Protein AF-A0A3N5MQW0-F1 (afdb_monomer_lite)

Secondary structure (DSSP, 8-state):
---SHHHHHHHHHHHHHHHH-----PPPP----------B-HHHHHHHHHHHHHHHHHHHHHHHHHHHHHHHH-TTTSHHHHHHHHHHHHHHHHHHHHHHHH--PPB-

Foldseek 3Di:
DPDPPVVVVVVVVVVCVVVVPPPPPPDPDPDPPPCPLPAAAPVVLVVVLVVQLVVLVVVLVVQLVVLVVQCVVPVPPRPVVSVVSNVVSVVVSVVSVVCSVVDDGHHD

Radius of gyration: 25.12 Å; chains: 1; bounding box: 78×32×49 Å

Structure (mmCIF, N/CA/C/O backbone):
data_AF-A0A3N5MQW0-F1
#
_entry.id   AF-A0A3N5MQW0-F1
#
loop_
_atom_site.group_PDB
_atom_site.id
_atom_site.type_symbol
_atom_site.label_atom_id
_atom_site.label_alt_id
_atom_site.label_comp_id
_atom_site.label_asym_id
_atom_site.label_entity_id
_atom_site.label_seq_id
_atom_site.pdbx_PDB_ins_code
_atom_site.Cartn_x
_atom_site.Cartn_y
_atom_site.Cartn_z
_atom_site.occupancy
_atom_site.B_iso_or_equiv
_atom_site.auth_seq_id
_atom_site.auth_comp_id
_atom_site.auth_asym_id
_atom_site.auth_atom_id
_atom_site.pdbx_PDB_model_num
ATOM 1 N N . MET A 1 1 ? -61.235 23.399 14.041 1.00 55.72 1 MET A N 1
ATOM 2 C CA . MET A 1 1 ? -60.040 22.531 14.134 1.00 55.72 1 MET A CA 1
ATOM 3 C C . MET A 1 1 ? -59.918 21.768 12.822 1.00 55.72 1 MET A C 1
ATOM 5 O O . MET A 1 1 ? -60.395 20.651 12.758 1.00 55.72 1 MET A O 1
ATOM 9 N N . GLU A 1 2 ? -59.360 22.366 11.766 1.00 57.06 2 GLU A N 1
ATOM 10 C CA . GLU A 1 2 ? -59.259 21.715 10.439 1.00 57.06 2 GLU A CA 1
ATOM 11 C C . GLU A 1 2 ? -58.021 22.204 9.657 1.00 57.06 2 GLU A C 1
ATOM 13 O O . GLU A 1 2 ? -58.113 22.615 8.509 1.00 57.06 2 GLU A O 1
ATOM 18 N N . THR A 1 3 ? -56.837 22.232 10.281 1.00 57.06 3 THR A N 1
ATOM 19 C CA . THR A 1 3 ? -55.611 22.754 9.626 1.00 57.06 3 THR A CA 1
ATOM 20 C C . THR A 1 3 ? -54.410 21.803 9.647 1.00 57.06 3 THR A C 1
ATOM 22 O O . THR A 1 3 ? -53.332 22.177 9.200 1.00 57.06 3 THR A O 1
ATOM 25 N N . ILE A 1 4 ? -54.564 20.556 10.107 1.00 64.94 4 ILE A N 1
ATOM 26 C CA . ILE A 1 4 ? -53.433 19.613 10.266 1.00 64.94 4 ILE A CA 1
ATOM 27 C C . ILE A 1 4 ? -53.120 18.837 8.966 1.00 64.94 4 ILE A C 1
ATOM 29 O O . ILE A 1 4 ? -52.001 18.367 8.765 1.00 64.94 4 ILE A O 1
ATOM 33 N N . GLN A 1 5 ? -54.071 18.749 8.033 1.00 69.56 5 GLN A N 1
ATOM 34 C CA . GLN A 1 5 ? -53.950 17.925 6.823 1.00 69.56 5 GLN A CA 1
ATOM 35 C C . GLN A 1 5 ? -52.863 18.339 5.800 1.00 69.56 5 GLN A C 1
ATOM 37 O O . GLN A 1 5 ? -52.209 17.437 5.272 1.00 69.56 5 GLN A O 1
ATOM 42 N N . PRO A 1 6 ? -52.595 19.630 5.508 1.00 75.81 6 PRO A N 1
ATOM 43 C CA . PRO A 1 6 ? -51.610 19.978 4.479 1.00 75.81 6 PRO A CA 1
ATOM 44 C C . PRO A 1 6 ? -50.161 19.756 4.941 1.00 75.81 6 PRO A C 1
ATOM 46 O O . PRO A 1 6 ? -49.291 19.466 4.120 1.00 75.81 6 PRO A O 1
ATOM 49 N N . LEU A 1 7 ? -49.896 19.835 6.251 1.00 77.81 7 LEU A N 1
ATOM 50 C CA . LEU A 1 7 ? -48.544 19.710 6.802 1.00 77.81 7 LEU A CA 1
ATOM 51 C C . LEU A 1 7 ? -48.008 18.273 6.696 1.00 77.81 7 LEU A C 1
ATOM 53 O O . LEU A 1 7 ? -46.840 18.072 6.367 1.00 77.81 7 LEU A O 1
ATOM 57 N N . MET A 1 8 ? -48.865 17.267 6.913 1.00 76.56 8 MET A N 1
ATOM 58 C CA . MET A 1 8 ? -48.467 15.862 6.760 1.00 76.56 8 MET A CA 1
ATOM 59 C C . MET A 1 8 ? -48.152 15.499 5.305 1.00 76.56 8 MET A C 1
ATOM 61 O O . MET A 1 8 ? -47.196 14.766 5.060 1.00 76.56 8 MET A O 1
ATOM 65 N N . LEU A 1 9 ? -48.890 16.045 4.332 1.00 78.31 9 LEU A N 1
ATOM 66 C CA . LEU A 1 9 ? -48.636 15.770 2.913 1.00 78.31 9 LEU A CA 1
ATOM 67 C C . LEU A 1 9 ? -47.280 16.340 2.453 1.00 78.31 9 LEU A C 1
ATOM 69 O O . LEU A 1 9 ? -46.556 15.710 1.679 1.00 78.31 9 LEU A O 1
ATOM 73 N N . LEU A 1 10 ? -46.914 17.514 2.976 1.00 81.31 10 LEU A N 1
ATOM 74 C CA . LEU A 1 10 ? -45.632 18.172 2.711 1.00 81.31 10 LEU A CA 1
ATOM 75 C C . LEU A 1 10 ? -44.450 17.393 3.306 1.00 81.31 10 LEU A C 1
ATOM 77 O O . LEU A 1 10 ? -43.430 17.221 2.647 1.00 81.31 10 LEU A O 1
ATOM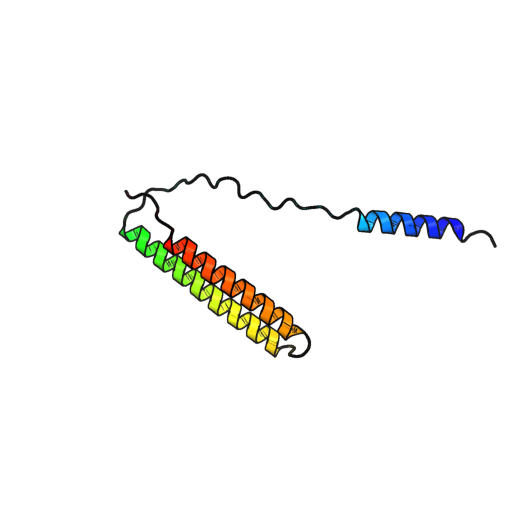 81 N N . LEU A 1 11 ? -44.595 16.853 4.518 1.00 80.88 11 LEU A N 1
ATOM 82 C CA . LEU A 1 11 ? -43.540 16.057 5.154 1.00 80.88 11 LEU A CA 1
ATOM 83 C C . LEU A 1 11 ? -43.304 14.711 4.453 1.00 80.88 11 LEU A C 1
ATOM 85 O O . LEU A 1 11 ? -42.153 14.291 4.310 1.00 80.88 11 LEU A O 1
ATOM 89 N N . VAL A 1 12 ? -44.362 14.052 3.969 1.00 80.56 12 VAL A N 1
ATOM 90 C CA . VAL A 1 12 ? -44.254 12.774 3.237 1.00 80.56 12 VAL A CA 1
ATOM 91 C C . VAL A 1 12 ? -43.605 12.968 1.862 1.00 80.56 12 VAL A C 1
ATOM 93 O O . VAL 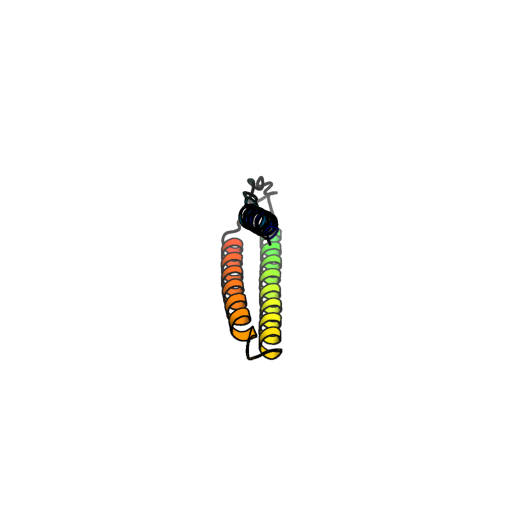A 1 12 ? -42.757 12.180 1.448 1.00 80.56 12 VAL A O 1
ATOM 96 N N . THR A 1 13 ? -43.943 14.050 1.160 1.00 77.56 13 THR A N 1
ATOM 97 C CA . THR A 1 13 ? -43.326 14.364 -0.140 1.00 77.56 13 THR A CA 1
ATOM 98 C C . THR A 1 13 ? -41.855 14.764 -0.006 1.00 77.56 13 THR A C 1
ATOM 100 O O . THR A 1 13 ? -41.030 14.321 -0.807 1.00 77.56 13 THR A O 1
ATOM 103 N N . LEU A 1 14 ? -41.493 15.514 1.041 1.00 77.31 14 LEU A N 1
ATOM 104 C CA . LEU A 1 14 ? -40.100 15.884 1.308 1.00 77.31 14 LEU A CA 1
ATOM 105 C C . LEU A 1 14 ? -39.231 14.665 1.668 1.00 77.31 14 LEU A C 1
ATOM 107 O O . LEU A 1 14 ? -38.088 14.562 1.228 1.00 77.31 14 LEU A O 1
ATOM 111 N N . SER A 1 15 ? -39.777 13.716 2.433 1.00 74.69 15 SER A N 1
ATOM 112 C CA . SER A 1 15 ? -39.059 12.490 2.807 1.00 74.69 15 SER A CA 1
ATOM 113 C C . SER A 1 15 ? -38.868 11.535 1.622 1.00 74.69 15 SER A C 1
ATOM 115 O O . SER A 1 15 ? -37.798 10.941 1.495 1.00 74.69 15 SER A O 1
ATOM 117 N N . LEU A 1 16 ? -39.821 11.458 0.687 1.00 71.62 16 LEU A N 1
ATOM 118 C CA . LEU A 1 16 ? -39.657 10.690 -0.557 1.00 71.62 16 LEU A CA 1
ATOM 119 C C . LEU A 1 16 ? -38.581 11.280 -1.489 1.00 71.62 16 LEU A C 1
ATOM 121 O O . LEU A 1 16 ? -37.829 10.522 -2.103 1.00 71.62 16 LEU A O 1
ATOM 125 N N . LEU A 1 17 ? -38.446 12.610 -1.552 1.00 70.06 17 LEU A N 1
ATOM 126 C CA . LEU A 1 17 ? -37.388 13.276 -2.327 1.00 70.06 17 LEU A CA 1
ATOM 127 C C . LEU A 1 17 ? -35.985 13.048 -1.741 1.00 70.06 17 LEU A C 1
ATOM 129 O O . LEU A 1 17 ? -35.026 12.896 -2.497 1.00 70.06 17 LEU A O 1
ATOM 133 N N . LEU A 1 18 ? -35.860 12.967 -0.413 1.00 68.19 18 LEU A N 1
ATOM 134 C CA . LEU A 1 18 ? -34.578 12.709 0.254 1.00 68.19 18 LEU A CA 1
ATOM 135 C C . LEU A 1 18 ? -34.114 11.249 0.124 1.00 68.19 18 LEU A C 1
ATOM 137 O O . LEU A 1 18 ? -32.913 10.998 0.091 1.00 68.19 18 LEU A O 1
ATOM 141 N N . ILE A 1 19 ? -35.039 10.289 0.007 1.00 67.25 19 ILE A N 1
ATOM 142 C CA . ILE A 1 19 ? -34.703 8.861 -0.135 1.00 67.25 19 ILE A CA 1
ATOM 143 C C . ILE A 1 19 ? -34.471 8.483 -1.612 1.00 67.25 19 ILE A C 1
ATOM 145 O O . ILE A 1 19 ? -33.595 7.672 -1.915 1.00 67.25 19 ILE A O 1
ATOM 149 N N . GLY A 1 20 ? -35.198 9.103 -2.552 1.00 58.72 20 GLY A N 1
ATOM 150 C CA . GLY A 1 20 ? -35.062 8.841 -3.993 1.00 58.72 20 GLY A CA 1
ATOM 151 C C . GLY A 1 20 ? -33.796 9.419 -4.645 1.00 58.72 20 GLY A C 1
ATOM 152 O O . GLY A 1 20 ? -33.433 9.013 -5.745 1.00 58.72 20 GLY A O 1
ATOM 153 N N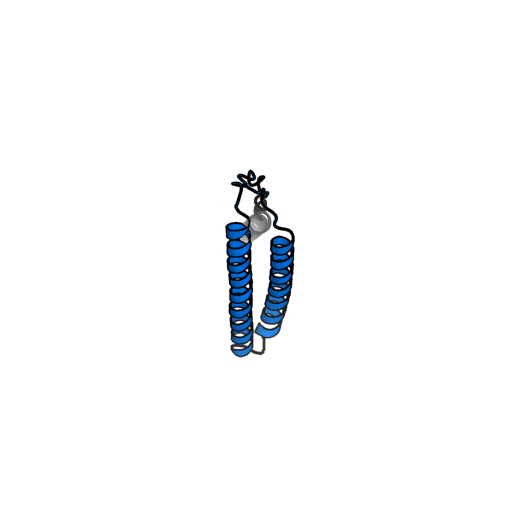 . GLY A 1 21 ? -33.096 10.334 -3.969 1.00 59.56 21 GLY A N 1
ATOM 154 C CA . GLY A 1 21 ? -31.894 11.015 -4.462 1.00 59.56 21 GLY A CA 1
ATOM 155 C C . GLY A 1 21 ? -30.583 10.247 -4.276 1.00 59.56 21 GLY A C 1
ATOM 156 O O . GLY A 1 21 ? -29.533 10.870 -4.136 1.00 59.56 21 GLY A O 1
ATOM 157 N N . SER A 1 22 ? -30.607 8.912 -4.254 1.00 63.72 22 SER A N 1
ATOM 158 C CA . SER A 1 22 ? -29.375 8.117 -4.296 1.00 63.72 22 SER A CA 1
ATOM 159 C C . SER A 1 22 ? -28.786 8.201 -5.702 1.00 63.72 22 SER A C 1
ATOM 161 O O . SER A 1 22 ? -29.045 7.356 -6.556 1.00 63.72 22 SER A O 1
ATOM 163 N N . ILE A 1 23 ? -28.024 9.264 -5.963 1.00 67.62 23 ILE A N 1
ATOM 164 C CA . ILE A 1 23 ? -27.224 9.407 -7.176 1.00 67.62 23 ILE A CA 1
ATOM 165 C C . ILE A 1 23 ? -26.231 8.245 -7.152 1.00 67.62 23 ILE A C 1
ATOM 167 O O . ILE A 1 23 ? -25.240 8.268 -6.424 1.00 67.62 23 ILE A O 1
ATOM 171 N N . VAL A 1 24 ? -26.521 7.191 -7.911 1.00 68.44 24 VAL A N 1
ATOM 172 C CA . VAL A 1 24 ? -25.561 6.132 -8.205 1.00 68.44 24 VAL A CA 1
ATOM 173 C C . VAL A 1 24 ? -24.484 6.802 -9.039 1.00 68.44 24 VAL A C 1
ATOM 175 O O . VAL A 1 24 ? -24.662 6.986 -10.238 1.00 68.44 24 VAL A O 1
ATOM 178 N N . TRP A 1 25 ? -23.403 7.252 -8.404 1.00 75.44 25 TRP A N 1
ATOM 179 C CA . TRP A 1 25 ? -22.222 7.696 -9.132 1.00 75.44 25 TRP A CA 1
ATOM 180 C C . TRP A 1 25 ? -21.669 6.440 -9.799 1.00 75.44 25 TRP A C 1
ATOM 182 O O . TRP A 1 25 ? -21.203 5.546 -9.084 1.00 75.44 25 TRP A O 1
ATOM 192 N N . PRO A 1 26 ? -21.774 6.294 -11.134 1.00 70.81 26 PRO A N 1
ATOM 193 C CA . PRO A 1 26 ? -21.151 5.163 -11.785 1.00 70.81 26 PRO A CA 1
ATOM 194 C C . PRO A 1 26 ? -19.661 5.270 -11.479 1.00 70.81 26 PRO A C 1
ATOM 196 O O . PRO A 1 26 ? -19.034 6.287 -11.784 1.00 70.81 26 PRO A O 1
ATOM 199 N N . ALA A 1 27 ? -19.106 4.246 -10.827 1.00 69.44 27 ALA A N 1
ATOM 200 C CA . ALA A 1 27 ? -17.667 4.159 -10.654 1.00 69.44 27 ALA A CA 1
ATOM 201 C C . ALA A 1 27 ? -17.043 4.351 -12.044 1.00 69.44 27 ALA A C 1
ATOM 203 O O . ALA A 1 27 ? -17.508 3.697 -12.990 1.00 69.44 27 ALA A O 1
ATOM 204 N N . PRO A 1 28 ? -16.071 5.267 -12.207 1.00 69.44 28 PRO A N 1
ATOM 205 C CA . PRO A 1 28 ? -15.432 5.458 -13.493 1.00 69.44 28 PRO A CA 1
ATOM 206 C C . PRO A 1 28 ? -14.935 4.089 -13.937 1.00 69.44 28 PRO A C 1
ATOM 208 O O . PRO A 1 28 ? -14.136 3.452 -13.246 1.00 69.44 28 PRO A O 1
ATOM 211 N N . LYS A 1 29 ? -15.467 3.592 -15.060 1.00 60.44 29 LYS A N 1
ATOM 212 C CA . LYS A 1 29 ? -14.866 2.441 -15.725 1.00 60.44 29 LYS A CA 1
ATOM 213 C C . LYS A 1 29 ? -13.428 2.874 -15.954 1.00 60.44 29 LYS A C 1
ATOM 215 O O . LYS A 1 29 ? -13.238 3.944 -16.529 1.00 60.44 29 LYS A O 1
ATOM 220 N N . MET A 1 30 ? -12.454 2.126 -15.431 1.00 58.53 30 MET A N 1
ATOM 221 C CA . MET A 1 30 ? -11.057 2.314 -15.809 1.00 58.53 30 MET A CA 1
ATOM 222 C C . MET A 1 30 ? -11.030 2.148 -17.326 1.00 58.53 30 MET A C 1
ATOM 224 O O . MET A 1 30 ? -11.025 1.031 -17.834 1.00 58.53 30 MET A O 1
ATOM 228 N N . THR A 1 31 ? -11.178 3.262 -18.039 1.00 53.88 31 THR A N 1
ATOM 229 C CA . THR A 1 31 ? -11.003 3.359 -19.478 1.00 53.88 31 THR A CA 1
ATOM 230 C C . THR A 1 31 ? -9.637 2.781 -19.735 1.00 53.88 31 THR A C 1
ATOM 232 O O . THR A 1 31 ? -8.716 3.175 -19.014 1.00 53.88 31 THR A O 1
ATOM 235 N N . ASP A 1 32 ? -9.542 1.842 -20.679 1.00 53.81 32 ASP A N 1
ATOM 236 C CA . ASP A 1 32 ? -8.286 1.281 -21.166 1.00 53.81 32 ASP A CA 1
ATOM 237 C C . ASP A 1 32 ? -7.228 2.378 -21.131 1.00 53.81 32 ASP A C 1
ATOM 239 O O . ASP A 1 32 ? -7.252 3.304 -21.946 1.00 53.81 32 ASP A O 1
ATOM 243 N N . TYR A 1 33 ? -6.362 2.338 -20.113 1.00 56.28 33 TYR A N 1
ATOM 244 C CA . TYR A 1 33 ? -5.183 3.177 -20.079 1.00 56.28 33 TYR A CA 1
ATOM 245 C C . TYR A 1 33 ? -4.395 2.662 -21.260 1.00 56.28 33 TYR A C 1
ATOM 247 O O . TYR A 1 33 ? -3.754 1.617 -21.153 1.00 56.28 33 TYR A O 1
ATOM 255 N N . ALA A 1 34 ? -4.565 3.330 -22.405 1.00 49.44 34 ALA A N 1
ATOM 256 C CA . ALA A 1 34 ? -3.842 3.047 -23.620 1.00 49.44 34 ALA A CA 1
ATOM 257 C C . ALA A 1 34 ? -2.391 2.906 -23.190 1.00 49.44 34 ALA A C 1
ATOM 259 O O . ALA A 1 34 ? -1.776 3.849 -22.686 1.00 49.44 34 ALA A O 1
ATOM 260 N N . TYR A 1 35 ? -1.937 1.662 -23.256 1.00 59.00 35 TYR A N 1
ATOM 261 C CA . TYR A 1 35 ? -0.640 1.189 -22.842 1.00 59.00 35 TYR A CA 1
ATOM 262 C C . TYR A 1 35 ? 0.359 1.821 -23.806 1.00 59.00 35 TYR A C 1
ATOM 264 O O . TYR A 1 35 ? 0.862 1.179 -24.720 1.00 59.00 35 TYR A O 1
ATOM 272 N N . TYR A 1 36 ? 0.637 3.114 -23.630 1.00 54.00 36 TYR A N 1
ATOM 273 C CA . TYR A 1 36 ? 1.859 3.737 -24.106 1.00 54.00 36 TYR A CA 1
ATOM 274 C C . TYR A 1 36 ? 2.967 3.187 -23.221 1.00 54.00 36 TYR A C 1
ATOM 276 O O . TYR A 1 36 ? 3.562 3.890 -22.406 1.00 54.00 36 TYR A O 1
ATOM 284 N N . ALA A 1 37 ? 3.192 1.879 -23.317 1.00 66.00 37 ALA A N 1
ATOM 285 C CA . ALA A 1 37 ? 4.379 1.280 -22.781 1.00 66.00 37 ALA A CA 1
ATOM 286 C C . ALA A 1 37 ? 5.498 1.716 -23.701 1.00 66.00 37 ALA A C 1
ATOM 288 O O . ALA A 1 37 ? 5.859 1.050 -24.670 1.00 66.00 37 ALA A O 1
ATOM 289 N N . GLN A 1 38 ? 5.990 2.910 -23.397 1.00 82.94 38 GLN A N 1
ATOM 290 C CA . GLN A 1 38 ? 7.327 3.309 -23.743 1.00 82.94 38 GLN A CA 1
ATOM 291 C C . GLN A 1 38 ? 8.214 2.101 -23.444 1.00 82.94 38 GLN A C 1
ATOM 293 O O . GLN A 1 38 ? 8.197 1.583 -22.320 1.00 82.94 38 GLN A O 1
ATOM 298 N N . CYS A 1 39 ? 8.904 1.598 -24.468 1.00 88.69 39 CYS A N 1
ATOM 299 C CA . CYS A 1 39 ? 9.871 0.545 -24.236 1.00 88.69 39 CYS A CA 1
ATOM 300 C C . CYS A 1 39 ? 10.893 1.051 -23.207 1.00 88.69 39 CYS A C 1
ATOM 302 O O . CYS A 1 39 ? 11.121 2.260 -23.074 1.00 88.69 39 CYS A O 1
ATOM 304 N N . MET A 1 40 ? 11.468 0.139 -22.435 1.00 92.69 40 MET A N 1
ATOM 305 C CA . MET A 1 40 ? 12.331 0.495 -21.319 1.00 92.69 40 MET A CA 1
ATOM 306 C C . MET A 1 40 ? 13.574 -0.380 -21.311 1.00 92.69 40 MET A C 1
ATOM 308 O O . MET A 1 40 ? 13.488 -1.582 -21.562 1.00 92.69 40 MET A O 1
ATOM 312 N N . SER A 1 41 ? 14.727 0.209 -20.990 1.00 94.81 41 SER A N 1
ATOM 313 C CA . SER A 1 41 ? 15.935 -0.581 -20.773 1.00 94.81 41 SER A CA 1
ATOM 314 C C . SER A 1 41 ? 15.762 -1.485 -19.538 1.00 94.81 41 SER A C 1
ATOM 316 O O . SER A 1 41 ? 14.993 -1.158 -18.623 1.00 94.81 41 SER A O 1
ATOM 318 N N . PRO A 1 42 ? 16.480 -2.620 -19.463 1.00 93.94 42 PRO A N 1
ATOM 319 C CA . PRO A 1 42 ? 16.444 -3.484 -18.286 1.00 93.94 42 PRO A CA 1
ATOM 320 C C . PRO A 1 42 ? 16.799 -2.745 -16.987 1.00 93.94 42 PRO A C 1
ATOM 322 O O . PRO A 1 42 ? 16.158 -2.984 -15.970 1.00 93.94 42 PRO A O 1
ATOM 325 N N . GLU A 1 43 ? 17.767 -1.826 -17.038 1.00 95.88 43 GLU A N 1
ATOM 326 C CA . GLU A 1 43 ? 18.220 -1.025 -15.894 1.00 95.88 43 GLU A CA 1
ATOM 327 C C . GLU A 1 43 ? 17.113 -0.099 -15.377 1.00 95.88 43 GLU A C 1
ATOM 329 O O . GLU A 1 43 ? 16.714 -0.200 -14.219 1.00 95.88 43 GLU A O 1
ATOM 334 N N . THR A 1 44 ? 16.512 0.715 -16.253 1.00 94.88 44 THR A N 1
ATOM 335 C CA . THR A 1 44 ? 15.421 1.625 -15.865 1.00 94.88 44 THR A CA 1
ATOM 336 C C . THR A 1 44 ? 14.208 0.864 -15.325 1.00 94.88 44 THR A C 1
ATOM 338 O O . THR A 1 44 ? 13.522 1.344 -14.419 1.00 94.88 44 THR A O 1
ATOM 341 N N . ARG A 1 45 ? 13.944 -0.342 -15.845 1.00 93.44 45 ARG A N 1
ATOM 342 C CA . ARG A 1 45 ? 12.869 -1.207 -15.346 1.00 93.44 45 ARG A CA 1
ATOM 343 C C . ARG A 1 45 ? 13.121 -1.651 -13.908 1.00 93.44 45 ARG A C 1
ATOM 345 O O . ARG A 1 45 ? 12.192 -1.612 -13.101 1.00 93.44 45 ARG A O 1
ATOM 352 N N . GLU A 1 46 ? 14.335 -2.082 -13.582 1.00 94.75 46 GLU A N 1
ATOM 353 C CA . GLU A 1 46 ? 14.663 -2.480 -12.210 1.00 94.75 46 GLU A CA 1
ATOM 354 C C . GLU A 1 46 ? 14.649 -1.283 -11.251 1.00 94.75 46 GLU A C 1
ATOM 356 O O . GLU A 1 46 ? 14.052 -1.383 -10.175 1.00 94.75 46 GLU A O 1
ATOM 361 N N . ASP A 1 47 ? 15.180 -0.133 -11.671 1.00 96.44 47 ASP A N 1
ATOM 362 C CA . ASP A 1 47 ? 15.169 1.100 -10.876 1.00 96.44 47 ASP A CA 1
ATOM 363 C C . ASP A 1 47 ? 13.744 1.550 -10.538 1.00 96.44 47 ASP A C 1
ATOM 365 O O . ASP A 1 47 ? 13.409 1.787 -9.373 1.00 96.44 47 ASP A O 1
ATOM 369 N N . LEU A 1 48 ? 12.855 1.605 -11.534 1.00 95.56 48 LEU A N 1
ATOM 370 C CA . LEU A 1 48 ? 11.456 1.961 -11.299 1.00 95.56 48 LEU A CA 1
ATOM 371 C C . LEU A 1 48 ? 10.746 0.937 -10.418 1.00 95.56 48 LEU A C 1
ATOM 373 O O . LEU A 1 48 ? 9.951 1.320 -9.557 1.00 95.56 48 LEU A O 1
ATOM 377 N N . ARG A 1 49 ? 11.039 -0.359 -10.576 1.00 95.31 49 ARG A N 1
ATOM 378 C CA . ARG A 1 49 ? 10.481 -1.387 -9.691 1.00 95.31 49 ARG A CA 1
ATOM 379 C C . ARG A 1 49 ? 10.927 -1.167 -8.245 1.00 95.31 49 ARG A C 1
ATOM 381 O O . ARG A 1 49 ? 10.094 -1.292 -7.345 1.00 95.31 49 ARG A O 1
ATOM 388 N N . ALA A 1 50 ? 12.190 -0.814 -8.011 1.00 97.50 50 ALA A N 1
ATOM 389 C CA . ALA A 1 50 ? 12.702 -0.499 -6.680 1.00 97.50 50 ALA A CA 1
ATOM 390 C C . ALA A 1 50 ? 12.000 0.730 -6.076 1.00 97.50 50 ALA A C 1
ATOM 392 O O . ALA A 1 50 ? 11.482 0.648 -4.960 1.00 97.50 50 ALA A O 1
ATOM 393 N N . VAL A 1 51 ? 11.887 1.826 -6.836 1.00 98.12 51 VAL A N 1
ATOM 394 C CA . VAL A 1 51 ? 11.198 3.056 -6.402 1.00 98.12 51 VAL A CA 1
ATOM 395 C C . VAL A 1 51 ? 9.730 2.788 -6.064 1.00 98.12 51 VAL A C 1
ATOM 397 O O . VAL A 1 51 ? 9.246 3.206 -5.011 1.00 98.12 51 VAL A O 1
ATOM 400 N N . MET A 1 52 ? 9.012 2.052 -6.918 1.00 97.81 52 MET A N 1
ATOM 401 C CA . MET A 1 52 ? 7.603 1.730 -6.682 1.00 97.81 52 MET A CA 1
ATOM 402 C C . MET A 1 52 ? 7.412 0.850 -5.444 1.00 97.81 52 MET A C 1
ATOM 404 O O . MET A 1 52 ? 6.501 1.099 -4.651 1.00 97.81 52 MET A O 1
ATOM 408 N N . ARG A 1 53 ? 8.272 -0.157 -5.237 1.00 98.12 53 ARG A N 1
ATOM 409 C CA . ARG A 1 53 ? 8.227 -0.989 -4.025 1.00 98.12 53 ARG A CA 1
ATOM 410 C C . ARG A 1 53 ? 8.458 -0.161 -2.771 1.00 98.12 53 ARG A C 1
ATOM 412 O O . ARG A 1 53 ? 7.720 -0.331 -1.803 1.00 98.12 53 ARG A O 1
ATOM 419 N N . GLU A 1 54 ? 9.431 0.745 -2.789 1.00 98.50 54 GLU A N 1
ATOM 420 C CA . GLU A 1 54 ? 9.686 1.601 -1.634 1.00 98.50 54 GLU A CA 1
ATOM 421 C C . GLU A 1 54 ? 8.506 2.534 -1.348 1.00 98.50 54 GLU A C 1
ATOM 423 O O . GLU A 1 54 ? 8.079 2.654 -0.201 1.00 98.50 54 GLU A O 1
ATOM 428 N N . GLY A 1 55 ? 7.883 3.105 -2.383 1.00 98.38 55 GLY A N 1
ATOM 429 C CA . GLY A 1 55 ? 6.662 3.900 -2.227 1.00 98.38 55 GLY A CA 1
ATOM 430 C C . GLY A 1 55 ? 5.511 3.118 -1.578 1.00 98.38 55 GLY A C 1
ATOM 431 O O . GLY A 1 55 ? 4.834 3.628 -0.677 1.00 98.38 55 GLY A O 1
ATOM 432 N N . VAL A 1 56 ? 5.312 1.859 -1.982 1.00 98.50 56 VAL A N 1
ATOM 433 C CA . VAL A 1 56 ? 4.312 0.955 -1.386 1.00 98.50 56 VAL A CA 1
ATOM 434 C C . VAL A 1 56 ? 4.654 0.642 0.079 1.00 98.50 56 VAL A C 1
ATOM 436 O O . VAL A 1 56 ? 3.778 0.730 0.945 1.00 98.50 56 VAL A O 1
ATOM 439 N N . ASN A 1 57 ? 5.923 0.357 0.385 1.00 98.50 57 ASN A N 1
ATOM 440 C CA . ASN A 1 57 ? 6.400 0.108 1.749 1.00 98.50 57 ASN A CA 1
ATOM 441 C C . ASN A 1 57 ? 6.187 1.320 2.660 1.00 98.50 57 ASN A C 1
ATOM 443 O O . ASN A 1 57 ? 5.628 1.191 3.753 1.00 98.50 57 ASN A O 1
ATOM 447 N N . GLN A 1 58 ? 6.604 2.505 2.214 1.00 98.62 58 GLN A N 1
ATOM 448 C CA . GLN A 1 58 ? 6.467 3.736 2.983 1.00 98.62 58 GLN A CA 1
ATOM 449 C C . GLN A 1 58 ? 4.994 4.079 3.226 1.00 98.62 58 GLN A C 1
ATOM 451 O O . GLN A 1 58 ? 4.617 4.467 4.333 1.00 98.62 58 GLN A O 1
ATOM 456 N N . SER A 1 59 ? 4.136 3.867 2.226 1.00 98.44 59 SER A N 1
ATOM 457 C CA . SER A 1 59 ? 2.691 4.074 2.360 1.00 98.44 59 SER A CA 1
ATOM 458 C C . SER A 1 59 ? 2.074 3.145 3.407 1.00 98.44 59 SER A C 1
ATOM 460 O O . SER A 1 59 ? 1.269 3.598 4.225 1.00 98.44 59 SER A O 1
ATOM 462 N N . MET A 1 60 ? 2.485 1.873 3.438 1.00 98.56 60 MET A N 1
ATOM 463 C CA . MET A 1 60 ? 2.025 0.908 4.440 1.00 98.56 60 MET A CA 1
ATOM 464 C C . MET A 1 60 ? 2.478 1.291 5.855 1.00 98.56 60 MET A C 1
ATOM 466 O O . MET A 1 60 ? 1.662 1.291 6.779 1.00 98.56 60 MET A O 1
ATOM 470 N N . LYS A 1 61 ? 3.748 1.690 6.028 1.00 98.69 61 LYS A N 1
ATOM 471 C CA . LYS A 1 61 ? 4.280 2.188 7.312 1.00 98.69 61 LYS A CA 1
ATOM 472 C C . LYS A 1 61 ? 3.483 3.399 7.805 1.00 98.69 61 LYS A C 1
ATOM 474 O O . LYS A 1 61 ? 2.964 3.387 8.920 1.00 98.69 61 LYS A O 1
ATOM 479 N N . ASN A 1 62 ? 3.303 4.402 6.943 1.00 98.56 62 ASN A N 1
ATOM 480 C CA . ASN A 1 62 ? 2.558 5.622 7.260 1.00 98.56 62 ASN A CA 1
ATOM 481 C C . ASN A 1 62 ? 1.087 5.337 7.601 1.00 98.56 62 ASN A C 1
ATOM 483 O O . ASN A 1 62 ? 0.506 5.974 8.477 1.00 98.56 62 ASN A O 1
ATOM 487 N N . HIS A 1 63 ? 0.442 4.407 6.894 1.00 98.38 63 HIS A N 1
ATOM 488 C CA . HIS A 1 63 ? -0.940 4.039 7.193 1.00 98.38 63 HIS A CA 1
ATOM 489 C C . HIS A 1 63 ? -1.058 3.291 8.525 1.00 98.38 63 HIS A C 1
ATOM 491 O O . HIS A 1 63 ? -1.948 3.601 9.314 1.00 98.38 63 HIS A O 1
ATOM 497 N N . THR A 1 64 ? -0.125 2.380 8.805 1.00 98.44 64 THR A N 1
ATOM 498 C CA . THR A 1 64 ? -0.069 1.633 10.070 1.00 98.44 64 THR A CA 1
ATOM 499 C C . THR A 1 64 ? 0.066 2.576 11.264 1.00 98.44 64 THR A C 1
ATOM 501 O O . THR A 1 64 ? -0.708 2.461 12.213 1.00 98.44 64 THR A O 1
ATOM 504 N N . GLY A 1 65 ? 0.973 3.558 11.185 1.00 98.12 65 GLY A N 1
ATOM 505 C CA . GLY A 1 65 ? 1.126 4.587 12.220 1.00 98.12 65 GLY A CA 1
ATOM 506 C C . GLY A 1 65 ? -0.181 5.338 12.492 1.00 98.12 65 GLY A C 1
ATOM 507 O O . GLY A 1 65 ? -0.627 5.405 13.633 1.00 98.12 65 GLY A O 1
ATOM 508 N N . ARG A 1 66 ? -0.873 5.787 11.436 1.00 97.88 66 ARG A N 1
ATOM 509 C CA . ARG A 1 66 ? -2.169 6.478 11.569 1.00 97.88 66 ARG A CA 1
ATOM 510 C C . ARG A 1 66 ? -3.259 5.609 12.199 1.00 97.88 66 ARG A C 1
ATOM 512 O O . ARG A 1 66 ? -4.060 6.112 12.980 1.00 97.88 66 ARG A O 1
ATOM 519 N N . MET A 1 67 ? -3.332 4.320 11.859 1.00 97.75 67 MET A N 1
ATOM 520 C CA . MET A 1 67 ? -4.327 3.418 12.458 1.00 97.75 67 MET A CA 1
ATOM 521 C C . MET A 1 67 ? -4.048 3.178 13.942 1.00 97.75 67 MET A C 1
ATOM 523 O O . MET A 1 67 ? -4.983 3.176 14.741 1.00 97.75 67 MET A O 1
ATOM 527 N N . PHE A 1 68 ? -2.774 3.041 14.313 1.00 97.06 68 PHE A N 1
ATOM 528 C CA . PHE A 1 68 ? -2.362 2.941 15.709 1.00 97.06 68 PHE A CA 1
ATOM 529 C C . PHE A 1 68 ? -2.704 4.214 16.497 1.00 97.06 68 PHE A C 1
ATOM 531 O O . PHE A 1 68 ? -3.342 4.134 17.543 1.00 97.06 68 PHE A O 1
ATOM 538 N N . GLU A 1 69 ? -2.366 5.394 15.972 1.00 96.88 69 GLU A N 1
ATOM 539 C CA . GLU A 1 69 ? -2.709 6.683 16.589 1.00 96.88 69 GLU A CA 1
ATOM 540 C C . GLU A 1 69 ? -4.223 6.860 16.767 1.00 96.88 69 GLU A C 1
ATOM 542 O O . GLU A 1 69 ? -4.677 7.299 17.825 1.00 96.88 69 GLU A O 1
ATOM 547 N N . ASN A 1 70 ? -5.017 6.483 15.759 1.00 93.25 70 ASN A N 1
ATOM 548 C CA . ASN A 1 70 ? -6.477 6.543 15.832 1.00 93.25 70 ASN A CA 1
ATOM 549 C C . ASN A 1 70 ? -7.037 5.634 16.927 1.00 93.25 70 ASN A C 1
ATOM 551 O O . ASN A 1 70 ? -7.939 6.053 17.647 1.00 93.25 70 ASN A O 1
ATOM 555 N N . TRP A 1 71 ? -6.500 4.418 17.064 1.00 95.62 71 TRP A N 1
ATOM 556 C CA . TRP A 1 71 ? -6.875 3.518 18.152 1.00 95.62 71 TRP A CA 1
ATOM 557 C C . TRP A 1 71 ? -6.539 4.147 19.506 1.00 95.62 71 TRP A C 1
ATOM 559 O O . TRP A 1 71 ? -7.396 4.222 20.381 1.00 95.62 71 TRP A O 1
ATOM 569 N N . MET A 1 72 ? -5.311 4.639 19.675 1.00 96.62 72 MET A N 1
ATOM 570 C CA . MET A 1 72 ? -4.845 5.208 20.943 1.00 96.62 72 MET A CA 1
ATOM 571 C C . MET A 1 72 ? -5.615 6.464 21.362 1.00 96.62 72 MET A C 1
ATOM 573 O O . MET A 1 72 ? -5.769 6.711 22.556 1.00 96.62 72 MET A O 1
ATOM 577 N N . ARG A 1 73 ? -6.098 7.259 20.400 1.00 96.62 73 ARG A N 1
ATOM 578 C CA . ARG A 1 73 ? -6.853 8.489 20.673 1.00 96.62 73 ARG A CA 1
ATOM 579 C C . ARG A 1 73 ? -8.211 8.222 21.329 1.00 96.62 73 ARG A C 1
ATOM 581 O O . ARG A 1 73 ? -8.639 9.028 22.147 1.00 96.62 73 ARG A O 1
ATOM 588 N N . ASP A 1 74 ? -8.886 7.140 20.956 1.00 95.19 74 ASP A N 1
ATOM 589 C CA . ASP A 1 74 ? -10.191 6.759 21.504 1.00 95.19 74 ASP A CA 1
ATOM 590 C C . ASP A 1 74 ? -10.318 5.224 21.485 1.00 95.19 74 ASP A C 1
ATOM 592 O O . ASP A 1 74 ? -10.790 4.633 20.508 1.00 95.19 74 ASP A O 1
ATOM 596 N N . PRO A 1 75 ? -9.860 4.557 22.559 1.00 93.00 75 PRO A N 1
ATOM 597 C CA . PRO A 1 75 ? -9.792 3.102 22.624 1.00 93.00 75 PRO A CA 1
ATOM 598 C C . PRO A 1 75 ? -11.163 2.433 22.787 1.00 93.00 75 PRO A C 1
ATOM 600 O O . PRO A 1 75 ? -11.229 1.207 22.773 1.00 93.00 75 PRO A O 1
ATOM 603 N N . THR A 1 76 ? -12.241 3.202 22.951 1.00 94.88 76 THR A N 1
ATOM 604 C CA . THR A 1 76 ? -13.605 2.686 23.107 1.00 94.88 76 THR A CA 1
ATOM 605 C C . THR A 1 76 ? -14.322 2.540 21.767 1.00 94.88 76 THR A C 1
ATOM 607 O O . THR A 1 76 ? -14.833 1.458 21.486 1.00 94.88 76 THR A O 1
ATOM 610 N N . ASP A 1 77 ? -14.279 3.559 20.898 1.00 91.06 77 ASP A N 1
ATOM 611 C CA . ASP A 1 77 ? -15.071 3.571 19.655 1.00 91.06 77 ASP A CA 1
ATOM 612 C C . ASP A 1 77 ? -14.238 3.448 18.365 1.00 91.06 77 ASP A C 1
ATOM 614 O O . ASP A 1 77 ? -14.776 3.146 17.293 1.00 91.06 77 ASP A O 1
ATOM 618 N N . G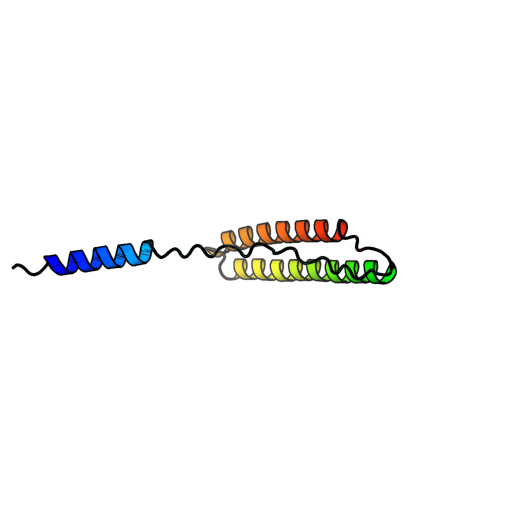LN A 1 78 ? -12.921 3.673 18.419 1.00 91.62 78 GLN A N 1
ATOM 619 C CA . GLN A 1 78 ? -12.043 3.600 17.242 1.00 91.62 78 GLN A CA 1
ATOM 620 C C . GLN A 1 78 ? -11.420 2.233 16.914 1.00 91.62 78 GLN A C 1
ATOM 622 O O . GLN A 1 78 ? -11.088 2.053 15.733 1.00 91.62 78 GLN A O 1
ATOM 627 N N . PRO A 1 79 ? -11.254 1.253 17.835 1.00 94.94 79 PRO A N 1
ATOM 628 C CA . PRO A 1 79 ? -10.559 0.003 17.513 1.00 94.94 79 PRO A CA 1
ATOM 629 C C . PRO A 1 79 ? -11.125 -0.717 16.289 1.00 94.94 79 PRO A C 1
ATOM 631 O O . PRO A 1 79 ? -10.375 -1.115 15.401 1.00 94.94 79 PRO A O 1
ATOM 634 N N . GLY A 1 80 ? -12.454 -0.815 16.173 1.00 94.12 80 GLY A N 1
ATOM 635 C CA . GLY A 1 80 ? -13.097 -1.480 15.035 1.00 94.12 80 GLY A CA 1
ATOM 636 C C . GLY A 1 80 ? -12.780 -0.818 13.686 1.00 94.12 80 GLY A C 1
ATOM 637 O O . GLY A 1 80 ? -12.520 -1.508 12.693 1.00 94.12 80 GLY A O 1
ATOM 638 N N . ARG A 1 81 ? -12.730 0.522 13.648 1.00 92.94 81 ARG A N 1
ATOM 639 C CA . ARG A 1 81 ? -12.358 1.285 12.444 1.00 92.94 81 ARG A CA 1
ATOM 640 C C . ARG A 1 81 ? -10.879 1.112 12.108 1.00 92.94 81 ARG A C 1
ATOM 642 O O . ARG A 1 81 ? -10.555 0.893 10.942 1.00 92.94 81 ARG A O 1
ATOM 649 N N . ALA A 1 82 ? -10.001 1.147 13.111 1.00 95.50 82 ALA A N 1
ATOM 650 C CA . ALA A 1 82 ? -8.568 0.924 12.930 1.00 95.50 82 ALA A CA 1
ATOM 651 C C . ALA A 1 82 ? -8.270 -0.491 12.402 1.00 95.50 82 ALA A C 1
ATOM 653 O O . ALA A 1 82 ? -7.510 -0.641 11.447 1.00 95.50 82 ALA A O 1
ATOM 654 N N . VAL A 1 83 ? -8.923 -1.522 12.953 1.00 96.56 83 VAL A N 1
ATOM 655 C CA . VAL A 1 83 ? -8.796 -2.915 12.489 1.00 96.56 83 VAL A CA 1
ATOM 656 C C . VAL A 1 83 ? -9.239 -3.054 11.034 1.00 96.56 83 VAL A C 1
ATOM 658 O O . VAL A 1 83 ? -8.499 -3.598 10.215 1.00 96.56 83 VAL A O 1
ATOM 661 N N . THR 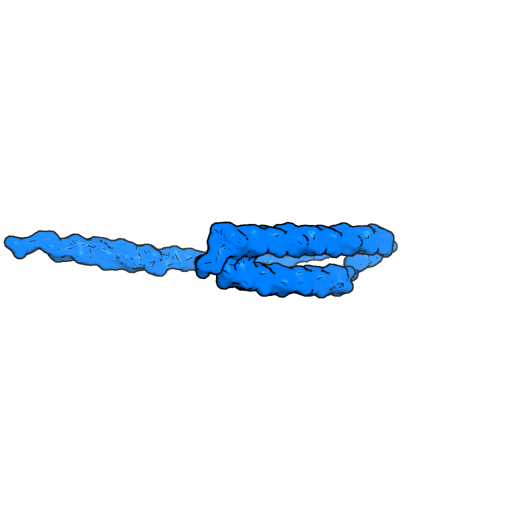A 1 84 ? -10.412 -2.520 10.687 1.00 96.31 84 THR A N 1
ATOM 662 C CA . THR A 1 84 ? -10.928 -2.571 9.308 1.00 96.31 84 THR A CA 1
ATOM 663 C C . THR A 1 84 ? -10.003 -1.827 8.338 1.00 96.31 84 THR A C 1
ATOM 665 O O . THR A 1 84 ? -9.692 -2.329 7.256 1.00 96.31 84 THR A O 1
ATOM 668 N N . GLY A 1 85 ? -9.509 -0.649 8.734 1.00 96.12 85 GLY A N 1
ATOM 669 C CA . GLY A 1 85 ? -8.526 0.119 7.967 1.00 96.12 85 GLY A CA 1
ATOM 670 C C . GLY A 1 85 ? -7.246 -0.675 7.709 1.00 96.12 85 GLY A C 1
ATOM 671 O O . GLY A 1 85 ? -6.803 -0.774 6.564 1.00 96.12 85 GLY A O 1
ATOM 672 N N . MET A 1 86 ? -6.713 -1.338 8.738 1.00 98.31 86 MET A N 1
ATOM 673 C CA . MET A 1 86 ? -5.525 -2.183 8.613 1.00 98.31 86 MET A CA 1
ATOM 674 C C . MET A 1 86 ? -5.734 -3.388 7.694 1.00 98.31 86 MET A C 1
ATOM 676 O O . MET A 1 86 ? -4.861 -3.683 6.880 1.00 98.31 86 MET A O 1
ATOM 680 N N . GLN A 1 87 ? -6.883 -4.063 7.761 1.00 98.19 87 GLN A N 1
ATOM 681 C CA . GLN A 1 87 ? -7.194 -5.177 6.855 1.00 98.19 87 GLN A CA 1
ATOM 682 C C . GLN A 1 87 ? -7.220 -4.724 5.388 1.00 98.19 87 GLN A C 1
ATOM 684 O O . GLN A 1 87 ? -6.634 -5.375 4.518 1.00 98.19 87 GLN A O 1
ATOM 689 N N . ASN A 1 88 ? -7.839 -3.572 5.118 1.00 97.62 88 ASN A N 1
ATOM 690 C CA . ASN A 1 88 ? -7.855 -2.978 3.783 1.00 97.62 88 ASN A CA 1
ATOM 691 C C . ASN A 1 88 ? -6.448 -2.585 3.315 1.00 97.62 88 ASN A C 1
ATOM 693 O O . ASN A 1 88 ? -6.091 -2.844 2.164 1.00 97.62 88 ASN A O 1
ATOM 697 N N . ALA A 1 89 ? -5.631 -2.019 4.205 1.00 98.00 89 ALA A N 1
ATOM 698 C CA . ALA A 1 89 ? -4.253 -1.651 3.903 1.00 98.00 89 ALA A CA 1
ATOM 699 C C . ALA A 1 89 ? -3.391 -2.872 3.555 1.00 98.00 89 ALA A C 1
ATOM 701 O O . ALA A 1 89 ? -2.672 -2.842 2.559 1.00 98.00 89 ALA A O 1
ATOM 702 N N . VAL A 1 90 ? -3.520 -3.977 4.299 1.00 98.44 90 VAL A N 1
ATOM 703 C CA . VAL A 1 90 ? -2.823 -5.238 3.991 1.00 98.44 90 VAL A CA 1
ATOM 704 C C . VAL A 1 90 ? -3.235 -5.768 2.620 1.00 98.44 90 VAL A C 1
ATOM 706 O O . VAL A 1 90 ? -2.374 -6.112 1.810 1.00 98.44 90 VAL A O 1
ATOM 709 N N . LYS A 1 91 ? -4.539 -5.787 2.317 1.00 98.19 91 LYS A N 1
ATOM 710 C CA . LYS A 1 91 ? -5.038 -6.217 1.004 1.00 98.19 91 LYS A CA 1
ATOM 711 C C . LYS A 1 91 ? -4.460 -5.357 -0.127 1.00 98.19 91 LYS A C 1
ATOM 713 O O . LYS A 1 91 ? -4.007 -5.901 -1.133 1.00 98.19 91 LYS A O 1
ATOM 718 N N . ALA A 1 92 ? -4.445 -4.036 0.045 1.00 97.94 92 ALA A N 1
ATOM 719 C CA . ALA A 1 92 ? -3.889 -3.101 -0.931 1.00 97.94 92 ALA A CA 1
ATOM 720 C C . ALA A 1 92 ? -2.370 -3.257 -1.098 1.00 97.94 92 ALA A C 1
ATOM 722 O O . ALA A 1 92 ? -1.874 -3.228 -2.224 1.00 97.94 92 ALA A O 1
ATOM 723 N N . TYR A 1 93 ? -1.638 -3.477 -0.004 1.00 98.44 93 TYR A N 1
ATOM 724 C CA . TYR A 1 93 ? -0.196 -3.708 -0.012 1.00 98.44 93 TYR A CA 1
ATOM 725 C C . TYR A 1 93 ? 0.157 -4.988 -0.779 1.00 98.44 93 TYR A C 1
ATOM 727 O O . TYR A 1 93 ? 0.919 -4.942 -1.743 1.00 98.44 93 TYR A O 1
ATOM 735 N N . VAL A 1 94 ? -0.465 -6.117 -0.422 1.00 98.38 94 VAL A N 1
ATOM 736 C CA . VAL A 1 94 ? -0.242 -7.407 -1.096 1.00 98.38 94 VAL A CA 1
ATOM 737 C C . VAL A 1 94 ? -0.641 -7.334 -2.572 1.00 98.38 94 VAL A C 1
ATOM 739 O O . VAL A 1 94 ? 0.106 -7.799 -3.433 1.00 98.38 94 VAL A O 1
ATOM 742 N N . GLY A 1 95 ? -1.782 -6.707 -2.881 1.00 97.44 95 GLY A N 1
ATOM 743 C CA . GLY A 1 95 ? -2.230 -6.494 -4.258 1.00 97.44 95 GLY A CA 1
ATOM 744 C C . GLY A 1 95 ? -1.237 -5.664 -5.075 1.00 97.44 95 GLY A C 1
ATOM 745 O O . GLY A 1 95 ? -0.875 -6.058 -6.181 1.00 97.44 95 GLY A O 1
ATOM 746 N N . SER A 1 96 ? -0.733 -4.569 -4.504 1.00 97.25 96 SER A N 1
ATOM 747 C CA . SER A 1 96 ? 0.279 -3.719 -5.144 1.00 97.25 96 SER A CA 1
ATOM 748 C C . SER A 1 96 ? 1.571 -4.486 -5.418 1.00 97.25 96 SER A C 1
ATOM 750 O O . SER A 1 96 ? 2.096 -4.425 -6.525 1.00 97.25 96 SER A O 1
ATOM 752 N N . LEU A 1 97 ? 2.065 -5.266 -4.450 1.00 97.62 97 LEU A N 1
ATOM 753 C CA . LEU A 1 97 ? 3.273 -6.070 -4.645 1.00 97.62 97 LEU A CA 1
ATOM 754 C C . LEU A 1 97 ? 3.103 -7.119 -5.743 1.00 97.62 97 LEU A C 1
ATOM 756 O O . LEU A 1 97 ? 4.022 -7.315 -6.535 1.00 97.62 97 LEU A O 1
ATOM 760 N N . LYS A 1 98 ? 1.935 -7.767 -5.813 1.00 97.56 98 LYS A N 1
ATOM 761 C CA . LYS A 1 98 ? 1.621 -8.705 -6.892 1.00 97.56 98 LYS A CA 1
ATOM 762 C C . LYS A 1 98 ? 1.673 -8.015 -8.257 1.00 97.56 98 LYS A C 1
ATOM 764 O O . LYS A 1 98 ? 2.366 -8.503 -9.140 1.00 97.56 98 LYS A O 1
ATOM 769 N N . VAL A 1 99 ? 1.017 -6.863 -8.406 1.00 95.31 99 VAL A N 1
ATOM 770 C CA . VAL A 1 99 ? 1.038 -6.091 -9.661 1.00 95.31 99 VAL A CA 1
ATOM 771 C C . VAL A 1 99 ? 2.462 -5.674 -10.039 1.00 95.31 99 VAL A C 1
ATOM 773 O O . VAL A 1 99 ? 2.838 -5.802 -11.196 1.00 95.31 99 VAL A O 1
ATOM 776 N N . LEU A 1 100 ? 3.284 -5.237 -9.079 1.00 95.62 100 LEU A N 1
ATOM 777 C CA . LEU A 1 100 ? 4.682 -4.858 -9.333 1.00 95.62 100 LEU A CA 1
ATOM 778 C C . LEU A 1 100 ? 5.584 -6.045 -9.705 1.00 95.62 100 LEU A C 1
ATOM 780 O O . LEU A 1 100 ? 6.553 -5.866 -10.445 1.00 95.62 100 LEU A O 1
ATOM 784 N N . ASN A 1 101 ? 5.292 -7.241 -9.187 1.00 94.19 101 ASN A N 1
ATOM 785 C CA . ASN A 1 101 ? 5.980 -8.473 -9.580 1.00 94.19 101 ASN A CA 1
ATOM 786 C C . ASN A 1 101 ? 5.607 -8.880 -11.009 1.00 94.19 101 ASN A C 1
ATOM 788 O O . ASN A 1 101 ? 6.480 -9.271 -11.777 1.00 94.19 101 ASN A O 1
ATOM 792 N N . ASP A 1 102 ? 4.324 -8.757 -11.348 1.00 94.38 102 ASP A N 1
ATOM 793 C CA . ASP A 1 102 ? 3.785 -9.118 -12.659 1.00 94.38 102 ASP A CA 1
ATOM 794 C C . ASP A 1 102 ? 4.070 -8.015 -13.715 1.00 94.38 102 ASP A C 1
ATOM 796 O O . ASP A 1 102 ? 3.893 -8.229 -14.915 1.00 94.38 102 ASP A O 1
ATOM 800 N N . TRP A 1 103 ? 4.543 -6.832 -13.294 1.00 92.81 103 TRP A N 1
ATOM 801 C CA . TRP A 1 103 ? 4.870 -5.703 -14.169 1.00 92.81 103 TRP A CA 1
ATOM 802 C C . TRP A 1 103 ? 6.119 -5.974 -15.015 1.00 92.81 103 TRP A C 1
ATOM 804 O O . TRP A 1 103 ? 7.247 -6.021 -14.509 1.00 92.81 103 TRP A O 1
ATOM 814 N N . ASN A 1 104 ? 5.910 -6.102 -16.326 1.00 92.69 104 ASN A N 1
ATOM 815 C CA . ASN A 1 104 ? 6.951 -6.374 -17.311 1.00 92.69 104 ASN A CA 1
ATOM 816 C C . ASN A 1 104 ? 6.745 -5.530 -18.589 1.00 92.69 104 ASN A C 1
ATOM 818 O O . ASN A 1 104 ? 6.133 -6.015 -19.542 1.00 92.69 104 ASN A O 1
ATOM 822 N N . PRO A 1 105 ? 7.190 -4.258 -18.615 1.00 90.56 105 PRO A N 1
ATOM 823 C CA . PRO A 1 105 ? 7.131 -3.433 -19.821 1.00 90.56 105 PRO A CA 1
ATOM 824 C C . PRO A 1 105 ? 8.020 -4.010 -20.944 1.00 90.56 105 PRO A C 1
ATOM 826 O O . PRO A 1 105 ? 8.992 -4.714 -20.647 1.00 90.56 105 PRO A O 1
ATOM 829 N N . PRO A 1 106 ? 7.713 -3.717 -22.224 1.00 90.12 106 PRO A N 1
ATOM 830 C CA . PRO A 1 106 ? 8.517 -4.157 -23.356 1.00 90.12 106 PRO A CA 1
ATOM 831 C C . PRO A 1 106 ? 9.919 -3.544 -23.290 1.00 90.12 106 PRO A C 1
ATOM 833 O O . PRO A 1 106 ? 10.094 -2.404 -22.854 1.00 90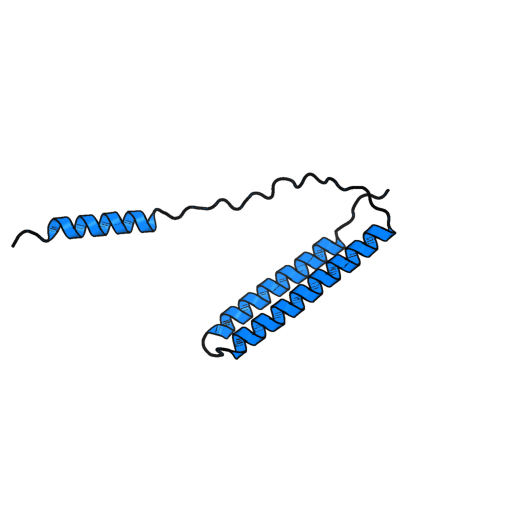.12 106 PRO A O 1
ATOM 836 N N . GLN A 1 107 ? 10.920 -4.302 -23.731 1.00 90.69 107 GLN A N 1
ATOM 837 C CA . GLN A 1 107 ? 12.301 -3.827 -23.785 1.00 90.69 107 GLN A CA 1
ATOM 838 C C . GLN A 1 107 ? 12.531 -2.936 -25.009 1.00 90.69 107 GLN A C 1
ATOM 840 O O . GLN A 1 107 ? 11.985 -3.214 -26.080 1.00 90.69 107 GLN A O 1
ATOM 845 N N . CYS A 1 108 ? 13.322 -1.875 -24.823 1.00 85.62 108 CYS A N 1
ATOM 846 C CA . CYS A 1 108 ? 14.164 -1.359 -25.899 1.00 85.62 108 CYS A CA 1
ATOM 847 C C . CYS A 1 108 ? 15.484 -2.160 -25.856 1.00 85.62 108 CYS A C 1
ATOM 849 O O . CYS A 1 108 ? 16.077 -2.341 -26.931 1.00 85.62 108 CYS A O 1
#

pLDDT: mean 85.82, std 14.83, range [49.44, 98.69]

Sequence (108 aa):
METIQPLMLLLVTLSLLLIGGSIVWPAPKMTDYAYYAQCMSPETREDLRAVMREGVNQSMKNHTGRMFENWMRDPTDQPGRAVTGMQNAVKAYVGSLKVLNDWNPPQC